Protein AF-A0AAJ8BPV6-F1 (afdb_monomer)

Organism: Aspergillus niger (NCBI:txid5061)

Mean predicted aligned error: 8.14 Å

Radius of gyration: 17.93 Å; Cα contacts (8 Å, |Δi|>4): 88; chains: 1; bounding box: 51×23×46 Å

Foldseek 3Di:
DDPPPPPPVPAPDQDDPPVNVQQFADFWPYQADKDWDVVVQCVVDPPDRPDTDIDRPQQQTGPPDNRHHPVSVVVRRVVVVVVVD

Nearest PDB structures (foldseek):
  4d97-assembly1_B  TM=9.034E-01  e=2.082E-03  Salmonella enterica subsp. enterica serovar Typhimurium

Structure (mmCIF, N/CA/C/O backbone):
data_AF-A0AAJ8BPV6-F1
#
_entry.id   AF-A0AAJ8BPV6-F1
#
loop_
_atom_site.group_PDB
_atom_site.id
_atom_site.type_symbol
_atom_site.label_atom_id
_atom_site.label_alt_id
_atom_site.label_comp_id
_atom_site.label_asym_id
_atom_site.label_entity_id
_atom_site.label_seq_id
_atom_site.pdbx_PDB_ins_code
_atom_site.Cartn_x
_atom_site.Cartn_y
_atom_site.Cartn_z
_atom_site.occupancy
_atom_site.B_iso_or_equiv
_atom_site.auth_seq_id
_atom_site.auth_comp_id
_atom_site.auth_asym_id
_atom_site.auth_atom_id
_atom_site.pdbx_PDB_model_num
ATOM 1 N N . MET A 1 1 ? -29.824 -5.870 18.788 1.00 35.88 1 MET A N 1
ATOM 2 C CA . MET A 1 1 ? -29.459 -5.736 17.364 1.00 35.88 1 MET A CA 1
ATOM 3 C C . MET A 1 1 ? -27.949 -5.873 17.304 1.00 35.88 1 MET A C 1
ATOM 5 O O . MET A 1 1 ? -27.233 -4.923 17.582 1.00 35.88 1 MET A O 1
ATOM 9 N N . THR A 1 2 ? -27.475 -7.107 17.170 1.00 27.17 2 THR A N 1
ATOM 10 C CA . THR A 1 2 ? -26.067 -7.457 17.380 1.00 27.17 2 THR A CA 1
ATOM 11 C C . THR A 1 2 ? -25.330 -7.217 16.072 1.00 27.17 2 THR A C 1
ATOM 13 O O . THR A 1 2 ? -25.542 -7.944 15.107 1.00 27.17 2 THR A O 1
ATOM 16 N N . ILE A 1 3 ? -24.525 -6.159 16.009 1.00 36.75 3 ILE A N 1
ATOM 17 C CA . ILE A 1 3 ? -23.628 -5.903 14.881 1.00 36.75 3 ILE A CA 1
ATOM 18 C C . ILE A 1 3 ? -22.530 -6.968 14.902 1.00 36.75 3 ILE A C 1
ATOM 20 O O . ILE A 1 3 ? -21.591 -6.903 15.690 1.00 36.75 3 ILE A O 1
ATOM 24 N N . SER A 1 4 ? -22.697 -7.994 14.070 1.00 29.03 4 SER A N 1
ATOM 25 C CA . SER A 1 4 ? -21.661 -8.973 13.766 1.00 29.03 4 SER A CA 1
ATOM 26 C C . SER A 1 4 ? -20.475 -8.242 13.145 1.00 29.03 4 SER A C 1
ATOM 28 O O . SER A 1 4 ? -20.544 -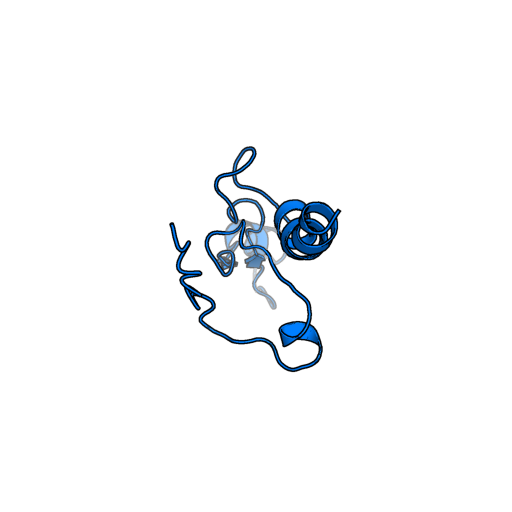7.780 12.008 1.00 29.03 4 SER A O 1
ATOM 30 N N . THR A 1 5 ? -19.385 -8.117 13.893 1.00 35.84 5 THR A N 1
ATOM 31 C CA . THR A 1 5 ? -18.094 -7.668 13.379 1.00 35.84 5 THR A CA 1
ATOM 32 C C . THR A 1 5 ? -17.537 -8.760 12.469 1.00 35.84 5 THR A C 1
ATOM 34 O O . THR A 1 5 ? -16.772 -9.625 12.884 1.00 35.84 5 THR A O 1
ATOM 37 N N . THR A 1 6 ? -17.952 -8.764 11.203 1.00 35.31 6 THR A N 1
ATOM 38 C CA . THR A 1 6 ? -17.273 -9.529 10.155 1.00 35.31 6 THR A CA 1
ATOM 39 C C . THR A 1 6 ? -15.850 -8.996 10.033 1.00 35.31 6 THR A C 1
ATOM 41 O O . THR A 1 6 ? -15.610 -7.987 9.369 1.00 35.31 6 THR A O 1
ATOM 44 N N . THR A 1 7 ? -14.903 -9.664 10.686 1.00 42.12 7 THR A N 1
ATOM 45 C CA . THR A 1 7 ? -13.471 -9.540 10.424 1.00 42.12 7 THR A CA 1
ATOM 46 C C . THR A 1 7 ? -13.210 -10.110 9.034 1.00 42.12 7 THR A C 1
ATOM 48 O O . THR A 1 7 ? -12.838 -11.266 8.848 1.00 42.12 7 THR A O 1
ATOM 51 N N . ASN A 1 8 ? -13.477 -9.296 8.016 1.00 42.62 8 ASN A N 1
ATOM 52 C CA . ASN A 1 8 ? -13.078 -9.582 6.649 1.00 42.62 8 ASN A CA 1
ATOM 53 C C . ASN A 1 8 ? -11.544 -9.461 6.605 1.00 42.62 8 ASN A C 1
ATOM 55 O O . ASN A 1 8 ? -11.001 -8.397 6.322 1.00 42.62 8 ASN A O 1
ATOM 59 N N . ASN A 1 9 ? -10.854 -10.545 6.974 1.00 49.00 9 ASN A N 1
ATOM 60 C CA . ASN A 1 9 ? -9.404 -10.724 6.868 1.00 49.00 9 ASN A CA 1
ATOM 61 C C . ASN A 1 9 ? -9.011 -10.760 5.380 1.00 49.00 9 ASN A C 1
ATOM 63 O O . ASN A 1 9 ? -8.719 -11.813 4.823 1.00 49.00 9 ASN A O 1
ATOM 67 N N . GLN A 1 10 ? -9.065 -9.605 4.719 1.00 55.66 10 GLN A N 1
ATOM 68 C CA . GLN A 1 10 ? -8.752 -9.436 3.296 1.00 55.66 10 GLN A CA 1
ATOM 69 C C . GLN A 1 10 ? -7.296 -9.004 3.059 1.00 55.66 10 GLN A C 1
ATOM 71 O O . GLN A 1 10 ? -6.939 -8.633 1.943 1.00 55.66 10 GLN A O 1
ATOM 76 N N . ASP A 1 11 ? -6.434 -9.043 4.082 1.00 58.88 11 ASP A N 1
ATOM 77 C CA . ASP A 1 11 ? -5.001 -8.845 3.878 1.00 58.88 11 ASP A CA 1
ATOM 78 C C . ASP A 1 11 ? -4.375 -10.173 3.420 1.00 58.88 11 ASP A C 1
ATOM 80 O O . ASP A 1 11 ? -4.314 -11.123 4.204 1.00 58.88 11 ASP A O 1
ATOM 84 N N . PRO A 1 12 ? -3.862 -10.269 2.180 1.00 66.25 12 PRO A N 1
ATOM 85 C CA . PRO A 1 12 ? -3.272 -11.507 1.667 1.00 66.25 12 PRO A CA 1
ATOM 86 C C . PRO A 1 12 ? -1.969 -11.899 2.385 1.00 66.25 12 PRO A C 1
ATOM 88 O O . PRO A 1 12 ? -1.461 -12.998 2.182 1.00 66.25 12 PRO A O 1
ATOM 91 N N . LEU A 1 13 ? -1.410 -11.001 3.206 1.00 74.69 13 LEU A N 1
ATOM 92 C CA . LEU A 1 13 ? -0.186 -11.200 3.975 1.00 74.69 13 LEU A CA 1
ATOM 93 C C . LEU A 1 13 ? -0.353 -10.565 5.367 1.00 74.69 1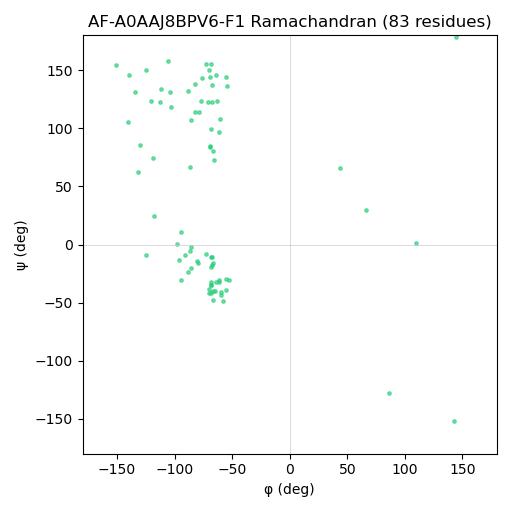3 LEU A C 1
ATOM 95 O O . LEU A 1 13 ? -0.314 -9.335 5.468 1.00 74.69 13 LEU A O 1
ATOM 99 N N . PRO A 1 14 ? -0.542 -11.360 6.437 1.00 80.62 14 PRO A N 1
ATOM 100 C CA . PRO A 1 14 ? -0.631 -10.820 7.787 1.00 80.62 14 PRO A CA 1
ATOM 101 C C . PRO A 1 14 ? 0.724 -10.249 8.220 1.00 80.62 14 PRO A C 1
ATOM 103 O O . PRO A 1 14 ? 1.775 -10.846 7.981 1.00 80.62 14 PRO A O 1
ATOM 106 N N . LEU A 1 15 ? 0.702 -9.083 8.867 1.00 84.50 15 LEU A N 1
ATOM 107 C CA . LEU A 1 15 ? 1.913 -8.480 9.422 1.00 84.50 15 LEU A CA 1
ATOM 108 C C . LEU A 1 15 ? 2.418 -9.296 10.626 1.00 84.50 15 LEU A C 1
ATOM 110 O O . LEU A 1 15 ? 1.611 -9.887 11.344 1.00 84.50 15 LEU A O 1
ATOM 114 N N . PRO A 1 16 ? 3.733 -9.327 10.892 1.00 92.31 16 PRO A N 1
ATOM 115 C CA . PRO A 1 16 ? 4.245 -9.921 12.118 1.00 92.31 16 PRO A CA 1
ATOM 116 C C . PRO A 1 16 ? 3.939 -9.024 13.334 1.00 92.31 16 PRO A C 1
ATOM 118 O O . PRO A 1 16 ? 3.833 -7.798 13.192 1.00 92.31 16 PRO A O 1
ATOM 121 N N . PRO A 1 17 ? 3.860 -9.589 14.552 1.00 92.19 17 PRO A N 1
ATOM 122 C CA . PRO A 1 17 ? 3.912 -8.799 15.777 1.00 92.19 17 PRO A CA 1
ATOM 123 C C . PRO A 1 17 ? 5.190 -7.937 15.828 1.00 92.19 17 PRO A C 1
ATOM 125 O O . PRO A 1 17 ? 6.241 -8.388 15.366 1.00 92.19 17 PRO A O 1
ATOM 128 N N . PRO A 1 18 ? 5.133 -6.709 16.377 1.00 91.81 18 PRO A N 1
ATOM 129 C CA . PRO A 1 18 ? 3.992 -6.086 17.058 1.00 91.81 18 PRO A CA 1
ATOM 130 C C . PRO A 1 18 ? 3.001 -5.383 16.114 1.00 91.81 18 PRO A C 1
ATOM 132 O O . PRO A 1 18 ? 1.992 -4.856 16.561 1.00 91.81 18 PRO A O 1
ATOM 135 N N . PHE A 1 19 ? 3.251 -5.344 14.805 1.00 90.19 19 PHE A N 1
ATOM 136 C CA . PHE A 1 19 ? 2.423 -4.554 13.888 1.00 90.19 19 PHE A CA 1
ATOM 137 C C . PHE A 1 19 ? 1.008 -5.113 13.726 1.00 90.19 19 PHE A C 1
ATOM 139 O O . PHE A 1 19 ? 0.063 -4.342 13.593 1.00 90.19 19 PHE A O 1
ATOM 146 N N . SER A 1 20 ? 0.844 -6.435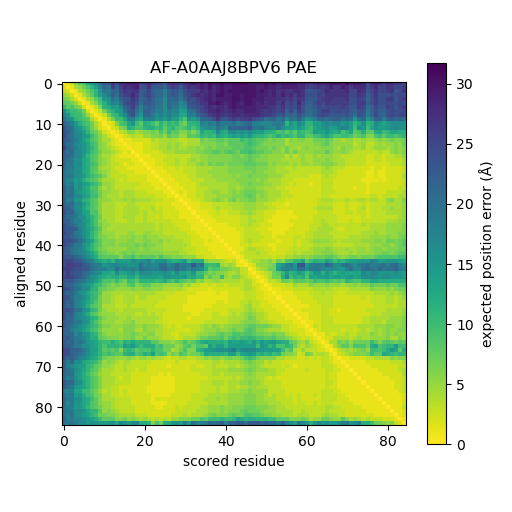 13.804 1.00 90.56 20 SER A N 1
ATOM 147 C CA . SER A 1 20 ? -0.477 -7.076 13.799 1.00 90.56 20 SER A CA 1
ATOM 148 C C . SER A 1 20 ? -1.320 -6.790 15.040 1.00 90.56 20 SER A C 1
ATOM 150 O O . SER A 1 20 ? -2.525 -7.022 15.006 1.00 90.56 20 SER A O 1
ATOM 152 N N . THR A 1 21 ? -0.715 -6.332 16.142 1.00 92.25 21 THR A N 1
ATOM 153 C CA . THR A 1 21 ? -1.442 -6.055 17.391 1.00 92.25 21 THR A CA 1
ATOM 154 C C . THR A 1 21 ? -1.937 -4.615 17.475 1.00 92.25 21 THR A C 1
ATOM 156 O O . THR A 1 21 ? -2.679 -4.286 18.394 1.00 92.25 21 THR A O 1
ATOM 159 N N . ILE A 1 22 ? -1.521 -3.746 16.550 1.00 93.44 22 ILE A N 1
ATOM 160 C CA . ILE A 1 22 ? -1.979 -2.357 16.499 1.00 93.44 22 ILE A CA 1
ATOM 161 C C . ILE A 1 22 ? -3.395 -2.351 15.900 1.00 93.44 22 ILE A C 1
ATOM 163 O O . ILE A 1 22 ? -3.567 -2.851 14.784 1.00 93.44 22 ILE A O 1
ATOM 167 N N . PRO A 1 23 ? -4.410 -1.797 16.593 1.00 93.38 23 PRO A N 1
ATOM 168 C CA . PRO A 1 23 ? -5.756 -1.689 16.043 1.00 93.38 23 PRO A CA 1
ATOM 169 C C . PRO A 1 23 ? -5.751 -0.963 14.693 1.00 93.38 23 PRO A C 1
ATOM 171 O O . PRO A 1 23 ? -5.089 0.063 14.534 1.00 93.38 23 PRO A O 1
ATOM 174 N N . ARG A 1 24 ? -6.501 -1.490 13.721 1.00 92.56 24 ARG A N 1
ATOM 175 C CA . ARG A 1 24 ? -6.582 -0.949 12.358 1.00 92.56 24 ARG A CA 1
ATOM 176 C C . ARG A 1 24 ? -8.032 -0.887 11.892 1.00 92.56 24 ARG A C 1
ATOM 178 O O . ARG A 1 24 ? -8.757 -1.875 11.970 1.00 92.56 24 ARG A O 1
ATOM 185 N N . HIS A 1 25 ? -8.430 0.259 11.357 1.00 93.19 25 HIS A N 1
ATOM 186 C CA . HIS A 1 25 ? -9.691 0.468 10.660 1.00 93.19 25 HIS A CA 1
ATOM 187 C C . HIS A 1 25 ? -9.439 0.498 9.148 1.00 93.19 25 HIS A C 1
ATOM 189 O O . HIS A 1 25 ? -8.718 1.363 8.655 1.00 93.19 25 HIS A O 1
ATOM 195 N N . VAL A 1 26 ? -10.026 -0.434 8.397 1.00 91.62 26 VAL A N 1
ATOM 196 C CA . VAL A 1 26 ? -9.764 -0.582 6.956 1.00 91.62 26 VAL A CA 1
ATOM 197 C C . VAL A 1 26 ? -10.377 0.582 6.170 1.00 91.62 26 VAL A C 1
ATOM 199 O O . VAL A 1 26 ? -11.582 0.814 6.228 1.00 91.62 26 VAL A O 1
ATOM 202 N N . LEU A 1 27 ? -9.545 1.308 5.421 1.00 91.75 27 LEU A N 1
ATOM 203 C CA . LEU A 1 27 ? -9.937 2.391 4.506 1.00 91.75 27 LEU A CA 1
ATOM 204 C C . LEU A 1 27 ? -9.435 2.178 3.071 1.00 91.75 27 LEU A C 1
ATOM 206 O O . LEU A 1 27 ? -9.774 2.947 2.167 1.00 91.75 27 LEU A O 1
ATOM 210 N N . THR A 1 28 ? -8.578 1.184 2.863 1.00 90.56 28 THR A N 1
ATOM 211 C CA . THR A 1 28 ? -7.947 0.874 1.579 1.00 90.56 28 THR A CA 1
ATOM 212 C C . THR A 1 28 ? -8.551 -0.376 0.947 1.00 90.56 28 THR A C 1
ATOM 214 O O . THR A 1 28 ? -9.115 -1.224 1.634 1.00 90.56 28 THR A O 1
ATOM 217 N N . PHE A 1 29 ? -8.416 -0.513 -0.374 1.00 90.00 29 PHE A N 1
ATOM 218 C CA . PHE A 1 29 ? -8.835 -1.725 -1.091 1.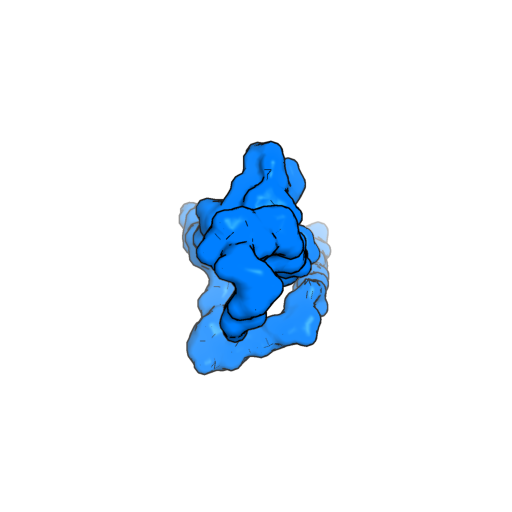00 90.00 29 PHE A CA 1
ATOM 219 C C . PHE A 1 29 ? -7.956 -2.947 -0.763 1.00 90.00 29 PHE A C 1
ATOM 221 O O . PHE A 1 29 ? -8.355 -4.076 -1.024 1.00 90.00 29 PHE A O 1
ATOM 228 N N . GLY A 1 30 ? -6.747 -2.721 -0.235 1.00 87.75 30 GLY A N 1
ATOM 229 C CA . GLY A 1 30 ? -5.737 -3.747 0.021 1.00 87.75 30 GLY A CA 1
ATOM 230 C C . GLY A 1 30 ? -4.312 -3.245 -0.264 1.00 87.75 30 GLY A C 1
ATOM 231 O O . GLY A 1 30 ? -4.022 -2.045 -0.133 1.00 87.75 30 GLY A O 1
ATOM 232 N N . PRO A 1 31 ? -3.376 -4.136 -0.642 1.00 89.81 31 PRO A N 1
ATOM 233 C CA . PRO A 1 31 ? -2.044 -3.739 -1.091 1.00 89.81 31 PRO A CA 1
ATOM 234 C C . PRO A 1 31 ? -2.115 -2.899 -2.377 1.00 89.81 31 PRO A C 1
ATOM 236 O O . PRO A 1 31 ? -2.635 -3.354 -3.391 1.00 89.81 31 PRO A O 1
ATOM 239 N N . SER A 1 32 ? -1.551 -1.685 -2.366 1.00 91.00 32 SER A N 1
ATOM 240 C CA . SER A 1 32 ? -1.536 -0.819 -3.556 1.00 91.00 32 SER A CA 1
ATOM 241 C C . SER A 1 32 ? -0.721 -1.443 -4.706 1.00 91.00 32 SER A C 1
ATOM 243 O O . SER A 1 32 ? 0.279 -2.122 -4.445 1.00 91.00 32 SER A O 1
ATOM 245 N N . PRO A 1 33 ? -1.103 -1.245 -5.980 1.00 93.19 33 PRO A N 1
ATOM 246 C CA . PRO A 1 33 ? -0.419 -1.884 -7.100 1.00 93.19 33 PRO A CA 1
ATOM 247 C C . PRO A 1 33 ? 1.001 -1.334 -7.292 1.00 93.19 33 PRO A C 1
ATOM 249 O O . PRO A 1 33 ? 1.316 -0.209 -6.897 1.00 93.19 33 PRO A O 1
ATOM 252 N N . ILE A 1 34 ? 1.872 -2.138 -7.900 1.00 96.44 34 ILE A N 1
ATOM 253 C CA . ILE A 1 34 ? 3.230 -1.744 -8.290 1.00 96.44 34 ILE A CA 1
ATOM 254 C C . ILE A 1 34 ? 3.283 -1.736 -9.814 1.00 96.44 34 ILE A C 1
ATOM 256 O O . ILE A 1 34 ? 3.016 -2.756 -10.441 1.00 96.44 34 ILE A O 1
ATOM 260 N N . HIS A 1 35 ? 3.638 -0.599 -10.407 1.00 97.12 35 HIS A N 1
ATOM 261 C CA . HIS A 1 35 ? 3.768 -0.460 -11.857 1.00 97.12 35 HIS A CA 1
ATOM 262 C C . HIS A 1 35 ? 5.224 -0.261 -12.261 1.00 97.12 35 HIS A C 1
ATOM 264 O O . HIS A 1 35 ? 5.924 0.564 -11.676 1.00 97.12 35 HIS A O 1
ATOM 270 N N . ALA A 1 36 ? 5.664 -0.992 -13.285 1.00 96.81 36 ALA A N 1
ATOM 271 C CA . ALA A 1 36 ? 6.933 -0.727 -13.951 1.00 96.81 36 ALA A CA 1
ATOM 272 C C . ALA A 1 36 ? 6.852 0.586 -14.745 1.00 96.81 36 ALA A C 1
ATOM 274 O O . ALA A 1 36 ? 5.815 0.901 -15.330 1.00 96.81 36 ALA A O 1
ATOM 275 N N . LEU A 1 37 ? 7.954 1.335 -14.792 1.00 96.56 37 LEU A N 1
ATOM 276 C CA . LEU A 1 37 ? 8.058 2.610 -15.502 1.00 96.56 37 LEU A CA 1
ATOM 277 C C . LEU A 1 37 ? 9.126 2.518 -16.607 1.00 96.56 37 LEU A C 1
ATOM 279 O O . LEU A 1 37 ? 10.223 3.064 -16.451 1.00 96.56 37 LEU A O 1
ATOM 283 N N . PRO A 1 38 ? 8.841 1.826 -17.729 1.00 93.88 38 PRO A N 1
ATOM 284 C CA . PRO A 1 38 ? 9.842 1.525 -18.753 1.00 93.88 38 PRO A CA 1
ATOM 285 C C . PRO A 1 38 ? 10.380 2.782 -19.443 1.00 93.88 38 PRO A C 1
ATOM 287 O O . PRO A 1 38 ? 11.585 2.891 -19.632 1.00 93.88 38 PRO A O 1
ATOM 290 N N . LEU A 1 39 ? 9.519 3.765 -19.733 1.00 94.50 39 LEU A N 1
ATOM 291 C CA . LEU A 1 39 ? 9.932 5.0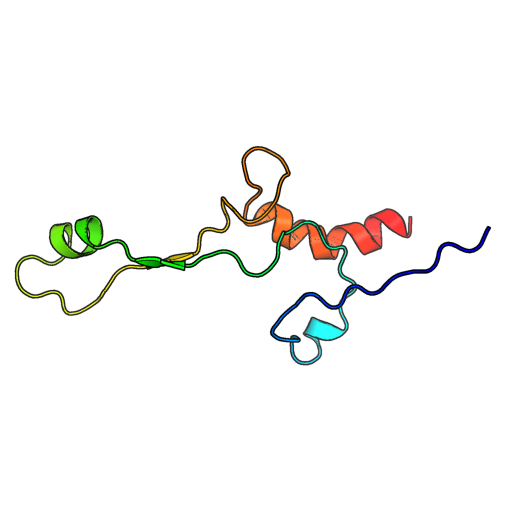16 -20.383 1.00 94.50 39 LEU A CA 1
ATOM 292 C C . LEU A 1 39 ? 10.836 5.871 -19.488 1.00 94.50 39 LEU A C 1
ATOM 294 O O . LEU A 1 39 ? 11.815 6.444 -19.955 1.00 94.50 39 LEU A O 1
ATOM 298 N N . ILE A 1 40 ? 10.531 5.932 -18.189 1.00 94.06 40 ILE 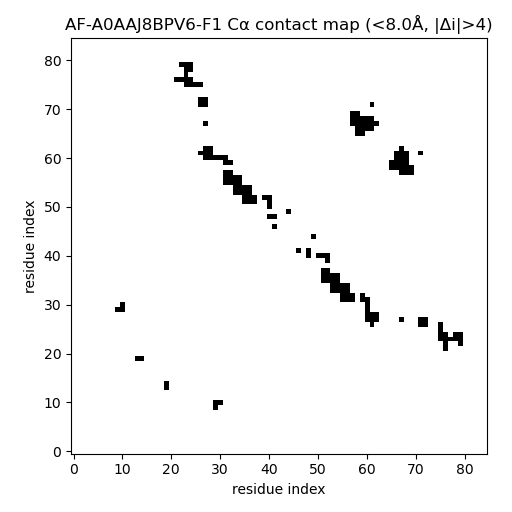A N 1
ATOM 299 C CA . ILE A 1 40 ? 11.364 6.648 -17.213 1.00 94.06 40 ILE A CA 1
ATOM 300 C C . ILE A 1 40 ? 12.695 5.912 -17.042 1.00 94.06 40 ILE A C 1
ATOM 302 O O . ILE A 1 40 ? 13.750 6.539 -17.035 1.00 94.06 40 ILE A O 1
ATOM 306 N N . THR A 1 41 ? 12.653 4.580 -16.979 1.00 93.75 41 THR A N 1
ATOM 307 C CA . THR A 1 41 ? 13.857 3.743 -16.924 1.00 93.75 41 THR A CA 1
ATOM 308 C C . THR A 1 41 ? 14.763 3.999 -18.133 1.00 93.75 41 THR A C 1
ATOM 310 O O . THR A 1 41 ? 15.949 4.261 -17.951 1.00 93.75 41 THR A O 1
ATOM 313 N N . SER A 1 42 ? 14.221 4.003 -19.357 1.00 91.44 42 SER A N 1
ATOM 314 C CA . SER A 1 42 ? 15.003 4.255 -20.576 1.00 91.44 42 SER A CA 1
ATOM 315 C C . SER A 1 42 ? 15.505 5.693 -20.688 1.00 91.44 42 SER A C 1
ATOM 317 O O . SER A 1 42 ? 16.596 5.915 -21.204 1.00 91.44 42 SER A O 1
ATOM 319 N N . ALA A 1 43 ? 14.726 6.669 -20.213 1.00 91.88 43 ALA A N 1
ATOM 320 C CA . ALA A 1 43 ? 15.114 8.076 -20.254 1.00 91.88 43 ALA A CA 1
ATOM 321 C C . ALA A 1 43 ? 16.283 8.384 -19.306 1.00 91.88 43 ALA A C 1
ATOM 323 O O . ALA A 1 43 ? 17.124 9.219 -19.626 1.00 91.88 43 ALA A O 1
ATOM 324 N N . 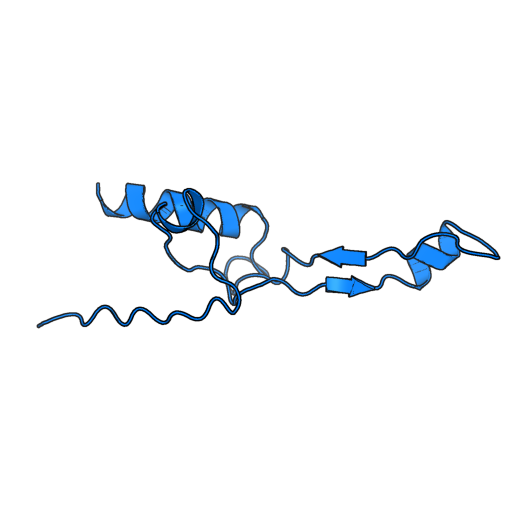LEU A 1 44 ? 16.342 7.711 -18.153 1.00 90.69 44 LEU A N 1
ATOM 325 C CA . LEU A 1 44 ? 17.388 7.919 -17.149 1.00 90.69 44 LEU A CA 1
ATOM 326 C C . LEU A 1 44 ? 18.627 7.039 -17.368 1.00 90.69 44 LEU A C 1
ATOM 328 O O . LEU A 1 44 ? 19.710 7.412 -16.924 1.00 90.69 44 LEU A O 1
ATOM 332 N N . TYR A 1 45 ? 18.488 5.904 -18.062 1.00 82.62 45 TYR A N 1
ATOM 333 C CA . TYR A 1 45 ? 19.587 4.964 -18.311 1.00 82.62 45 TYR A CA 1
ATOM 334 C C . TYR A 1 45 ? 19.717 4.522 -19.785 1.00 82.62 45 TYR A C 1
ATOM 336 O O . TYR A 1 45 ? 19.601 3.329 -20.088 1.00 82.62 45 TYR A O 1
ATOM 344 N N . PRO A 1 46 ? 19.986 5.439 -20.731 1.00 77.94 46 PRO A N 1
ATOM 345 C CA . PRO A 1 46 ? 20.318 5.056 -22.100 1.00 77.94 46 PRO A CA 1
ATOM 346 C C . PRO A 1 46 ? 21.767 4.529 -22.199 1.00 77.94 46 PRO A C 1
ATOM 348 O O . PRO A 1 46 ? 22.654 5.102 -21.564 1.00 77.94 46 PRO A O 1
ATOM 351 N N . PRO A 1 47 ? 22.088 3.513 -23.031 1.00 79.75 47 PRO A N 1
ATOM 352 C CA . PRO A 1 47 ? 21.241 2.519 -23.709 1.00 79.75 47 PRO A CA 1
ATOM 353 C C . PRO A 1 47 ? 21.163 1.152 -22.989 1.00 79.75 47 PRO A C 1
ATOM 355 O O . PRO A 1 47 ? 20.525 0.238 -23.505 1.00 79.75 47 PRO A O 1
ATOM 358 N N . ASN A 1 48 ? 21.825 0.974 -21.839 1.00 78.25 48 ASN A N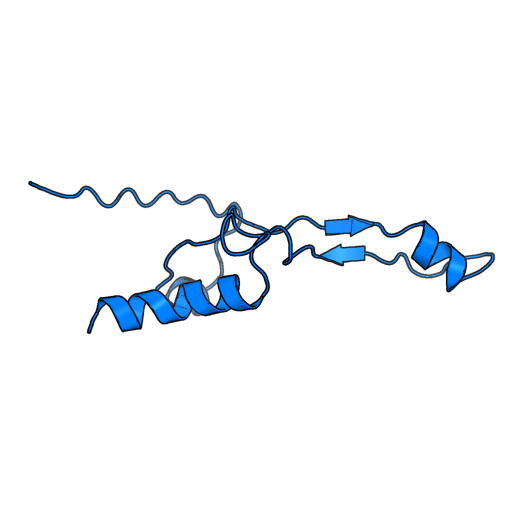 1
ATOM 359 C CA . ASN A 1 48 ? 21.907 -0.316 -21.142 1.00 78.25 48 ASN A CA 1
ATOM 360 C C . ASN A 1 48 ? 21.540 -0.146 -19.653 1.00 78.25 48 ASN A C 1
ATOM 362 O O . ASN A 1 48 ? 22.419 0.121 -18.828 1.00 78.25 48 ASN A O 1
ATOM 366 N N . PRO A 1 49 ? 20.240 -0.204 -19.304 1.00 79.62 49 PRO A N 1
ATOM 367 C CA . PRO A 1 49 ? 19.779 0.073 -17.951 1.00 79.62 49 PRO A CA 1
ATOM 368 C C . PRO A 1 49 ? 20.251 -1.003 -16.971 1.00 79.62 49 PRO A C 1
ATOM 370 O O . PRO A 1 49 ? 19.921 -2.176 -17.111 1.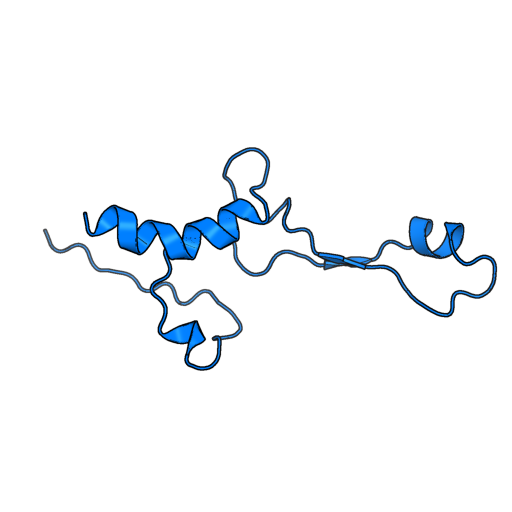00 79.62 49 PRO A O 1
ATOM 373 N N . SER A 1 50 ? 20.979 -0.592 -15.931 1.00 87.44 50 SER A N 1
ATOM 374 C CA . SER A 1 50 ? 21.383 -1.480 -14.831 1.00 87.44 50 SER A CA 1
ATOM 375 C C . SER A 1 50 ? 20.277 -1.690 -13.793 1.00 87.44 50 SER A C 1
ATOM 377 O O . SER A 1 50 ? 20.373 -2.589 -12.963 1.00 87.44 50 SER A O 1
ATOM 379 N N . THR A 1 51 ? 19.230 -0.859 -13.820 1.00 91.25 51 THR A N 1
ATOM 380 C CA . THR A 1 51 ? 18.117 -0.882 -12.862 1.00 91.25 51 THR A CA 1
ATOM 381 C C . THR A 1 51 ? 16.792 -0.648 -13.580 1.00 91.25 51 THR A C 1
ATOM 383 O O . THR A 1 51 ? 16.734 0.121 -14.534 1.00 91.25 51 THR A O 1
ATOM 386 N N . THR A 1 52 ? 15.715 -1.278 -13.101 1.00 93.50 52 THR A N 1
ATOM 387 C CA . THR A 1 52 ? 14.338 -0.998 -13.544 1.00 93.50 52 THR A CA 1
ATOM 388 C C . THR A 1 52 ? 13.604 -0.168 -12.498 1.00 93.50 52 THR A C 1
ATOM 390 O O . THR A 1 52 ? 13.611 -0.513 -11.316 1.00 93.50 52 THR A O 1
ATOM 393 N N . ILE A 1 53 ? 12.947 0.909 -12.926 1.00 95.12 53 ILE A N 1
ATOM 394 C CA . ILE A 1 53 ? 12.185 1.783 -12.031 1.00 95.12 53 ILE A CA 1
ATOM 395 C C . ILE A 1 53 ? 10.753 1.269 -11.906 1.00 95.12 53 ILE A C 1
ATOM 397 O O . ILE A 1 53 ? 10.071 1.012 -12.900 1.00 95.12 53 ILE A O 1
ATOM 401 N N . TYR A 1 54 ? 10.286 1.180 -10.663 1.00 97.50 54 TYR A N 1
ATOM 402 C CA . TYR A 1 54 ? 8.919 0.821 -10.312 1.00 97.50 54 TYR A CA 1
ATOM 403 C C . TYR A 1 54 ? 8.297 1.897 -9.424 1.00 97.50 54 TYR A C 1
ATOM 405 O O . TYR A 1 54 ? 8.986 2.539 -8.632 1.00 97.50 54 TYR A O 1
ATOM 413 N N . ALA A 1 55 ? 6.980 2.057 -9.517 1.00 97.12 55 ALA A N 1
ATOM 414 C CA . ALA A 1 55 ? 6.200 2.931 -8.651 1.00 97.12 55 ALA A CA 1
ATOM 415 C C . ALA A 1 55 ? 5.132 2.138 -7.893 1.00 97.12 55 ALA A C 1
ATOM 417 O O . ALA A 1 55 ? 4.269 1.499 -8.499 1.00 97.12 55 ALA A O 1
ATOM 418 N N . LYS A 1 56 ? 5.160 2.229 -6.559 1.00 95.81 56 LYS A N 1
ATOM 419 C CA . LYS A 1 56 ? 4.076 1.781 -5.675 1.00 95.81 56 LYS A CA 1
ATOM 420 C C . LYS A 1 56 ? 2.972 2.841 -5.682 1.00 95.81 56 LYS A C 1
ATOM 422 O O . LYS A 1 56 ? 3.196 3.966 -5.238 1.00 95.81 56 LYS A O 1
ATOM 427 N N . ARG A 1 57 ? 1.798 2.497 -6.205 1.00 94.62 57 ARG A N 1
ATOM 428 C CA . ARG A 1 57 ? 0.698 3.436 -6.474 1.00 94.62 57 ARG A CA 1
ATOM 429 C C . ARG A 1 57 ? -0.204 3.641 -5.271 1.00 94.62 57 ARG A C 1
ATOM 431 O O . ARG A 1 57 ? -1.364 3.234 -5.258 1.00 94.62 57 ARG A O 1
ATOM 438 N N . ASP A 1 58 ? 0.340 4.259 -4.231 1.00 91.94 58 ASP A N 1
ATOM 439 C CA . ASP A 1 58 ? -0.453 4.582 -3.043 1.00 91.94 58 ASP A CA 1
ATOM 440 C C . ASP A 1 58 ? -1.541 5.632 -3.329 1.00 91.94 58 ASP A C 1
ATOM 442 O O . ASP A 1 58 ? -2.500 5.733 -2.572 1.00 91.94 58 ASP A O 1
ATOM 446 N N . ASP A 1 59 ? -1.433 6.347 -4.452 1.00 91.69 59 ASP A N 1
ATOM 447 C CA . ASP A 1 59 ? -2.453 7.232 -5.026 1.00 91.69 59 ASP A CA 1
ATOM 448 C C . ASP A 1 59 ? -3.700 6.502 -5.558 1.00 91.69 59 ASP A C 1
ATOM 450 O O . ASP A 1 59 ? -4.686 7.155 -5.860 1.00 91.69 59 ASP A O 1
ATOM 454 N N . LEU A 1 60 ? -3.675 5.168 -5.664 1.00 91.19 60 LEU A N 1
ATOM 455 C CA . LEU A 1 60 ? -4.802 4.328 -6.105 1.00 91.19 60 LEU A CA 1
ATOM 456 C C . LEU A 1 60 ? -5.250 3.349 -5.005 1.00 91.19 60 LEU A C 1
ATOM 458 O O . LEU A 1 60 ? -5.753 2.261 -5.283 1.00 91.19 60 LEU A O 1
ATOM 462 N N . SER A 1 61 ? -4.990 3.683 -3.742 1.00 87.75 61 SER A N 1
ATOM 463 C CA . SER A 1 61 ? -5.156 2.775 -2.604 1.00 87.75 61 SER A CA 1
ATOM 464 C C . SER A 1 61 ? -6.566 2.738 -2.009 1.00 87.75 61 SER A C 1
ATOM 466 O O . SER A 1 61 ? -6.882 1.778 -1.304 1.00 87.75 61 SER A O 1
ATOM 468 N N . SER A 1 62 ? -7.410 3.747 -2.243 1.00 90.00 62 SER A N 1
ATOM 469 C CA . SER A 1 62 ? -8.691 3.921 -1.538 1.00 90.00 62 SER A CA 1
ATOM 470 C C . SER A 1 62 ? -9.742 4.637 -2.397 1.00 90.00 62 SER A C 1
ATOM 472 O O . SER A 1 62 ? -9.374 5.429 -3.260 1.00 90.00 62 SER A O 1
ATOM 474 N N . PRO A 1 63 ? -11.054 4.434 -2.156 1.00 88.25 63 PRO A N 1
ATOM 475 C CA . PRO A 1 63 ? -12.101 5.201 -2.839 1.00 88.25 63 PRO A CA 1
ATOM 476 C C . PRO A 1 63 ? -12.206 6.657 -2.351 1.00 88.25 63 PRO A C 1
ATOM 478 O O . PRO A 1 63 ? -12.958 7.448 -2.915 1.00 88.25 63 PRO A O 1
ATOM 481 N N . LEU A 1 64 ? -11.490 7.024 -1.286 1.00 87.62 64 LEU A N 1
ATOM 482 C CA . LEU A 1 64 ? -11.577 8.343 -0.669 1.00 87.62 64 LEU A CA 1
ATOM 483 C C . LEU A 1 64 ? -10.719 9.365 -1.423 1.00 87.62 64 LEU A C 1
ATOM 485 O O . LEU A 1 64 ? -9.588 9.066 -1.782 1.00 87.62 64 LEU A O 1
ATOM 489 N N . ALA A 1 65 ? -11.238 10.582 -1.613 1.00 82.31 65 ALA A N 1
ATOM 490 C CA . ALA A 1 65 ? -10.484 11.755 -2.077 1.00 82.31 65 ALA A CA 1
ATOM 491 C C . ALA A 1 65 ? -9.509 11.481 -3.250 1.00 82.31 65 ALA A C 1
ATOM 493 O O . ALA A 1 65 ? -8.295 11.589 -3.098 1.00 82.31 65 ALA A O 1
ATOM 494 N N . SER A 1 66 ? -10.045 11.138 -4.427 1.00 82.25 66 SER A N 1
ATOM 495 C CA . SER A 1 66 ? -9.276 10.937 -5.674 1.00 82.25 66 SER A CA 1
ATOM 496 C C . SER A 1 66 ? -8.307 9.743 -5.691 1.00 82.25 66 SER A C 1
ATOM 498 O O . SER A 1 66 ? -7.312 9.787 -6.408 1.00 82.25 66 SER A O 1
ATOM 500 N N . GLY A 1 67 ? -8.598 8.665 -4.955 1.00 76.94 67 GLY A N 1
ATOM 501 C CA . GLY A 1 67 ? -7.783 7.437 -4.965 1.00 76.94 67 GLY A CA 1
ATOM 502 C C . GLY A 1 67 ? -6.991 7.192 -3.673 1.00 76.94 67 GLY A C 1
ATOM 503 O O . GLY A 1 67 ? -6.287 6.189 -3.535 1.00 76.94 67 GLY A O 1
ATOM 504 N N . GLY A 1 68 ? -7.142 8.072 -2.683 1.00 87.06 68 GLY A N 1
ATOM 505 C CA . GLY A 1 68 ? -6.532 7.964 -1.367 1.00 87.06 68 GLY A CA 1
ATOM 506 C C . GLY A 1 68 ? -5.130 8.548 -1.326 1.00 87.06 68 GLY A C 1
ATOM 507 O O . GLY A 1 68 ? -4.900 9.706 -1.664 1.00 87.06 68 GLY A O 1
ATOM 508 N N . GLY A 1 69 ? -4.184 7.751 -0.837 1.00 90.44 69 GLY A N 1
ATOM 509 C CA . GLY A 1 69 ? -2.797 8.162 -0.673 1.00 90.44 69 GLY A CA 1
ATOM 510 C C . GLY A 1 69 ? -2.155 7.561 0.567 1.00 90.44 69 GLY A C 1
ATOM 511 O O . GLY A 1 69 ? -2.800 6.933 1.409 1.00 90.44 69 GLY A O 1
ATOM 512 N N . ASN A 1 70 ? -0.874 7.881 0.752 1.00 93.00 70 ASN A N 1
ATOM 513 C CA . ASN A 1 70 ? -0.128 7.484 1.949 1.00 93.00 70 ASN A CA 1
ATOM 514 C C . ASN A 1 70 ? -0.799 7.945 3.254 1.00 93.00 70 ASN A C 1
ATOM 516 O O . ASN A 1 70 ? -0.658 7.299 4.290 1.00 93.00 70 ASN A O 1
ATOM 520 N N . LYS A 1 71 ? -1.534 9.063 3.219 1.00 93.38 71 LYS A N 1
ATOM 521 C CA . LYS A 1 71 ? -2.230 9.606 4.388 1.00 93.38 71 LYS A CA 1
ATOM 522 C C . LYS A 1 71 ? -3.413 8.733 4.784 1.00 93.38 71 LYS A C 1
ATOM 524 O O . LYS A 1 71 ? -3.582 8.483 5.971 1.00 93.38 71 LYS A O 1
ATOM 529 N N . THR A 1 72 ? -4.143 8.183 3.816 1.00 93.25 72 THR A N 1
ATOM 530 C CA . THR A 1 72 ? -5.225 7.229 4.078 1.00 93.25 72 THR A CA 1
ATOM 531 C C . THR A 1 72 ? -4.705 5.997 4.812 1.00 93.25 72 THR A C 1
ATOM 533 O O . THR A 1 72 ? -5.288 5.608 5.817 1.00 93.25 72 THR A O 1
ATOM 536 N N . ARG A 1 73 ? -3.549 5.448 4.409 1.00 92.44 73 ARG A N 1
ATOM 537 C CA . ARG A 1 73 ? -2.925 4.300 5.097 1.00 92.44 73 ARG A CA 1
ATOM 538 C C . ARG A 1 73 ? -2.484 4.619 6.532 1.00 92.44 73 ARG A C 1
ATOM 540 O O . ARG A 1 73 ? -2.538 3.748 7.391 1.00 92.44 73 ARG A O 1
ATOM 547 N N . LYS A 1 74 ? -2.069 5.859 6.815 1.00 94.00 74 LYS A N 1
ATOM 548 C CA . LYS A 1 74 ? -1.774 6.300 8.193 1.00 94.00 74 LYS A CA 1
ATOM 549 C C . LYS A 1 74 ? -3.044 6.415 9.033 1.00 94.00 74 LYS A C 1
ATOM 551 O O . LYS A 1 74 ? -3.047 5.998 10.185 1.00 94.00 74 LYS A O 1
ATOM 556 N N . LEU A 1 75 ? -4.110 6.961 8.448 1.00 95.44 75 LEU A N 1
ATOM 557 C CA . LEU A 1 75 ? -5.392 7.137 9.129 1.00 95.44 75 LEU A CA 1
ATOM 558 C C . LEU A 1 75 ? -6.008 5.808 9.567 1.00 95.44 75 LEU A C 1
ATOM 560 O O . LEU A 1 75 ? -6.634 5.780 10.621 1.00 95.44 75 LEU A O 1
ATOM 564 N N . GLU A 1 76 ? -5.770 4.711 8.840 1.00 93.75 76 GLU A N 1
ATOM 565 C CA . GLU A 1 76 ? -6.234 3.377 9.251 1.00 93.75 76 GLU A CA 1
ATOM 566 C C . GLU A 1 76 ? -5.819 3.011 10.689 1.00 93.75 76 GLU A C 1
ATOM 568 O O . GLU A 1 76 ? -6.559 2.307 11.365 1.00 93.75 76 GLU A O 1
ATOM 573 N N . TYR A 1 77 ? -4.686 3.514 11.188 1.00 94.75 77 TYR A N 1
ATOM 574 C CA . TYR A 1 77 ? -4.209 3.244 12.552 1.00 94.75 77 TYR A CA 1
ATOM 575 C C . TYR A 1 77 ? -4.577 4.326 13.577 1.00 94.75 77 TYR A C 1
ATOM 577 O O . TYR A 1 77 ? -4.454 4.092 14.773 1.00 94.75 77 TYR A O 1
ATOM 585 N N . LEU A 1 78 ? -5.030 5.502 13.133 1.00 95.62 78 LEU A N 1
ATOM 586 C CA . LEU A 1 78 ? -5.447 6.597 14.022 1.00 95.62 78 LEU A CA 1
ATOM 587 C C . LEU A 1 78 ? -6.956 6.585 14.290 1.00 95.62 78 LEU A C 1
ATOM 589 O O . LEU A 1 78 ? -7.404 6.986 15.357 1.00 95.62 78 LEU A O 1
ATOM 593 N N . ILE A 1 79 ? -7.751 6.109 13.331 1.00 95.75 79 ILE A N 1
ATOM 594 C CA . ILE A 1 79 ? -9.212 6.039 13.456 1.00 95.75 79 ILE A CA 1
ATOM 595 C C . ILE A 1 79 ? -9.683 5.182 14.637 1.00 95.75 79 ILE A C 1
ATOM 597 O O . ILE A 1 79 ? -10.620 5.614 15.302 1.00 95.75 79 ILE A O 1
ATOM 601 N N . PRO A 1 80 ? -9.085 4.012 14.940 1.00 96.12 80 PRO A N 1
ATOM 602 C CA . PRO A 1 80 ? -9.507 3.225 16.097 1.00 96.12 80 PRO A CA 1
ATOM 603 C C . PRO A 1 80 ? -9.470 4.010 17.413 1.00 96.12 80 PRO A C 1
ATOM 605 O O . PRO A 1 80 ? -10.390 3.884 18.213 1.00 96.12 80 PRO A O 1
ATOM 608 N N . ASP A 1 81 ? -8.453 4.854 17.598 1.00 95.94 81 ASP A N 1
ATOM 609 C CA . ASP A 1 81 ? -8.321 5.723 18.770 1.00 95.94 81 ASP A CA 1
ATOM 610 C C . ASP A 1 81 ? -9.426 6.794 18.787 1.00 95.94 81 ASP A C 1
ATOM 612 O O . ASP A 1 81 ? -10.167 6.924 19.761 1.00 95.94 81 ASP A O 1
ATOM 616 N N . ALA A 1 82 ? -9.643 7.465 17.650 1.00 95.69 82 ALA A N 1
ATOM 617 C CA . ALA A 1 82 ? -10.690 8.478 17.500 1.00 95.69 82 ALA A CA 1
ATOM 618 C C . ALA A 1 82 ? -12.119 7.936 17.705 1.00 95.69 82 ALA A C 1
ATOM 620 O O . ALA A 1 82 ? -12.985 8.666 18.173 1.00 95.69 82 ALA A O 1
ATOM 621 N N . LEU A 1 83 ? -12.381 6.674 17.351 1.00 94.00 83 LEU A N 1
ATOM 622 C CA . LEU A 1 83 ? -13.680 6.020 17.562 1.00 94.00 83 LEU A CA 1
ATOM 623 C C . LEU A 1 83 ? -13.881 5.525 19.001 1.00 94.00 83 LEU A C 1
ATOM 625 O O . LEU A 1 83 ? -15.004 5.192 19.371 1.00 94.00 83 LEU A O 1
ATOM 629 N N . SER A 1 84 ? -12.805 5.424 19.784 1.00 92.88 84 SER A N 1
ATOM 630 C CA . SER A 1 84 ? -12.858 5.031 21.196 1.00 92.88 84 SER A CA 1
ATOM 631 C C . SER A 1 84 ? -13.101 6.205 22.154 1.00 92.88 84 SER A C 1
ATOM 633 O O . SER A 1 84 ? -13.263 5.982 23.354 1.00 92.88 84 SER A O 1
ATOM 635 N N . SER A 1 85 ? -13.118 7.431 21.612 1.00 70.75 85 SER A N 1
ATOM 636 C CA . SER A 1 85 ? -13.380 8.700 22.308 1.00 70.75 85 SER A CA 1
ATOM 637 C C . SER A 1 85 ? -14.876 8.977 22.436 1.00 70.75 85 SER A C 1
ATOM 639 O O . SER A 1 85 ? -15.284 9.481 23.505 1.00 70.75 85 SER A O 1
#

InterPro domains:
  IPR036052 Tryptophan synthase beta chain-like, PALP domain superfamily [G3DSA:3.40.50.1100] (23-69)
  IPR036052 Tryptophan synthase beta chain-like, PALP domain superfamily [G3DSA:3.40.50.1100] (70-84)
  IPR036052 Tryptophan synthase beta chain-like, PALP domain superfamily [SSF53686] (22-83)

Sequence (85 aa):
MTISTTTNNQDPLPLPPPFSTIPRHVLTFGPSPIHALPLITSALYPPNPSTTIYAKRDDLSSPLASGGGNKTRKLEYLIPDALSS

pLDDT: mean 83.81, std 17.98, range [27.17, 97.5]

Secondary structure (DSSP, 8-state):
-----------SSPPPTTGGGS-----SSSSPPEEE-HHHHHHHS-SS-SS--EEE-GGGS-SSTTT--HHHHHHHHHHHHHHT-

Solvent-accessible surface area (backbone atoms only — not comparable to full-atom values): 5390 Å² total; per-residue (Å²): 136,82,81,76,81,78,80,75,81,71,62,96,68,80,61,61,81,70,64,58,72,54,62,70,41,91,66,54,84,54,87,48,55,73,44,78,36,65,69,61,28,47,72,76,30,73,93,72,58,92,63,82,45,69,46,74,35,35,54,67,20,18,89,48,81,89,19,40,24,70,64,51,66,55,42,18,55,48,47,49,59,67,74,72,108